Protein AF-A6UM38-F1 (afdb_monomer)

Structure (mmCIF, N/CA/C/O backbone):
data_AF-A6UM38-F1
#
_entry.id   AF-A6UM38-F1
#
loop_
_atom_site.group_PDB
_atom_site.id
_atom_site.type_symbol
_atom_site.label_atom_id
_atom_site.label_alt_id
_atom_site.label_comp_id
_atom_site.label_asym_id
_atom_site.label_entity_id
_atom_site.label_seq_id
_atom_site.pdbx_PDB_ins_code
_atom_site.Cartn_x
_atom_site.Cartn_y
_atom_site.Cartn_z
_atom_site.occupancy
_atom_site.B_iso_or_equiv
_atom_site.auth_seq_id
_atom_site.auth_comp_id
_atom_site.auth_asym_id
_atom_site.auth_atom_id
_atom_site.pdbx_PDB_model_num
ATOM 1 N N . MET A 1 1 ? 43.521 -1.211 -44.397 1.00 52.44 1 MET A N 1
ATOM 2 C CA . MET A 1 1 ? 43.013 -2.507 -44.897 1.00 52.44 1 MET A CA 1
ATOM 3 C C . MET A 1 1 ? 41.788 -2.923 -44.078 1.00 52.44 1 MET A C 1
ATOM 5 O O . MET A 1 1 ? 41.833 -3.910 -43.373 1.00 52.44 1 MET A O 1
ATOM 9 N N . PHE A 1 2 ? 40.710 -2.133 -44.107 1.00 54.41 2 PHE A N 1
ATOM 10 C CA . PHE A 1 2 ? 39.460 -2.421 -43.389 1.00 54.41 2 PHE A CA 1
ATOM 11 C C . PHE A 1 2 ? 38.347 -1.635 -44.079 1.00 54.41 2 PHE A C 1
ATOM 13 O O . PHE A 1 2 ? 38.172 -0.473 -43.749 1.00 54.41 2 PHE A O 1
ATOM 20 N N . CYS A 1 3 ? 37.690 -2.196 -45.096 1.00 56.88 3 CYS A N 1
ATOM 21 C CA . CYS A 1 3 ? 36.347 -1.786 -45.541 1.00 56.88 3 CYS A CA 1
ATOM 22 C C . CYS A 1 3 ? 35.969 -2.565 -46.801 1.00 56.88 3 CYS A C 1
ATOM 24 O O . CYS A 1 3 ? 35.999 -2.061 -47.920 1.00 56.88 3 CYS A O 1
ATOM 26 N N . THR A 1 4 ? 35.587 -3.823 -46.617 1.00 71.44 4 THR A N 1
ATOM 27 C CA . THR A 1 4 ? 34.695 -4.469 -47.577 1.00 71.44 4 THR A CA 1
ATOM 28 C C . THR A 1 4 ? 33.306 -3.871 -47.327 1.00 71.44 4 THR A C 1
ATOM 30 O O . THR A 1 4 ? 32.853 -3.923 -46.182 1.00 71.44 4 THR A O 1
ATOM 33 N N . PRO A 1 5 ? 32.594 -3.326 -48.331 1.00 74.81 5 PRO A N 1
ATOM 34 C CA . PRO A 1 5 ? 31.291 -2.665 -48.138 1.00 74.81 5 PRO A CA 1
ATOM 35 C C . PRO A 1 5 ? 30.263 -3.553 -47.417 1.00 74.81 5 PRO A C 1
ATOM 37 O O . PRO A 1 5 ? 29.397 -3.072 -46.695 1.00 74.81 5 PRO A O 1
ATOM 40 N N . ARG A 1 6 ? 30.427 -4.875 -47.527 1.00 76.44 6 ARG A N 1
ATOM 41 C CA . ARG A 1 6 ? 29.642 -5.894 -46.821 1.00 76.44 6 ARG A CA 1
ATOM 42 C C . ARG A 1 6 ? 29.744 -5.814 -45.291 1.00 76.44 6 ARG A C 1
ATOM 44 O O . ARG A 1 6 ? 28.744 -6.025 -44.616 1.00 76.44 6 ARG A O 1
ATOM 51 N N . LEU A 1 7 ? 30.917 -5.481 -44.747 1.00 80.88 7 LEU A N 1
ATOM 52 C CA . LEU A 1 7 ? 31.117 -5.352 -43.297 1.00 80.88 7 LEU A CA 1
ATOM 53 C C . LEU A 1 7 ? 30.440 -4.094 -42.743 1.00 80.88 7 LEU A C 1
ATOM 55 O O . LEU A 1 7 ? 29.887 -4.132 -41.649 1.00 80.88 7 LEU A O 1
ATOM 59 N N . ILE A 1 8 ? 30.427 -3.008 -43.522 1.00 82.19 8 ILE A N 1
ATOM 60 C CA . ILE A 1 8 ? 29.756 -1.757 -43.147 1.00 82.19 8 ILE A CA 1
ATOM 61 C C . ILE A 1 8 ? 28.242 -1.981 -43.064 1.00 82.19 8 ILE A C 1
ATOM 63 O O . ILE A 1 8 ? 27.619 -1.600 -42.077 1.00 82.19 8 ILE A O 1
ATOM 67 N N . VAL A 1 9 ? 27.657 -2.652 -44.062 1.00 84.62 9 VAL A N 1
ATOM 68 C CA . VAL A 1 9 ? 26.214 -2.949 -44.078 1.00 84.62 9 VAL A CA 1
ATOM 69 C C . VAL A 1 9 ? 25.827 -3.883 -42.929 1.00 84.62 9 VAL A C 1
ATOM 71 O O . VAL A 1 9 ? 24.819 -3.646 -42.269 1.00 84.62 9 VAL A O 1
ATOM 74 N N . ALA A 1 10 ? 26.636 -4.907 -42.641 1.00 87.69 10 ALA A N 1
ATOM 75 C CA . ALA A 1 10 ? 26.377 -5.819 -41.528 1.00 87.69 10 ALA A CA 1
ATOM 76 C C . ALA A 1 10 ? 26.423 -5.104 -40.165 1.00 87.69 10 ALA A C 1
ATOM 78 O O . ALA A 1 10 ? 25.532 -5.292 -39.338 1.00 87.69 10 ALA A O 1
ATOM 79 N N . ALA A 1 11 ? 27.423 -4.244 -39.949 1.00 90.62 11 ALA A N 1
ATOM 80 C CA . ALA A 1 11 ? 27.545 -3.462 -38.722 1.00 90.62 11 ALA A CA 1
ATOM 81 C C . ALA A 1 11 ? 26.395 -2.453 -38.565 1.00 90.62 11 ALA A C 1
ATOM 83 O O . ALA A 1 11 ? 25.820 -2.342 -37.483 1.00 90.62 11 ALA A O 1
ATOM 84 N N . ALA A 1 12 ? 26.014 -1.766 -39.646 1.00 92.44 12 ALA A N 1
ATOM 85 C CA . ALA A 1 12 ? 24.875 -0.853 -39.646 1.00 92.44 12 ALA A CA 1
ATOM 86 C C . ALA A 1 12 ? 23.558 -1.590 -39.351 1.00 92.44 12 ALA A C 1
ATOM 88 O O . ALA A 1 12 ? 22.764 -1.125 -38.537 1.00 92.44 12 ALA A O 1
ATOM 89 N N . GLY A 1 13 ? 23.352 -2.768 -39.947 1.00 94.31 13 GLY A N 1
ATOM 90 C CA . GLY A 1 13 ? 22.186 -3.609 -39.676 1.00 94.31 13 GLY A CA 1
ATOM 91 C C . GLY A 1 13 ? 22.099 -4.036 -38.210 1.00 94.31 13 GLY A C 1
ATOM 92 O O . GLY A 1 13 ? 21.054 -3.871 -37.585 1.00 94.31 13 GLY A O 1
ATOM 93 N N . LEU A 1 14 ? 23.206 -4.509 -37.629 1.00 94.56 14 LEU A N 1
ATOM 94 C CA . LEU A 1 14 ? 23.264 -4.872 -36.208 1.00 94.56 14 LEU A CA 1
ATOM 95 C C . LEU A 1 14 ? 23.015 -3.671 -35.290 1.00 94.56 14 LEU A C 1
ATOM 97 O O . LEU A 1 14 ? 22.303 -3.806 -34.297 1.00 94.56 14 LEU A O 1
ATOM 101 N N . ALA A 1 15 ? 23.546 -2.496 -35.634 1.00 95.06 15 ALA A N 1
ATOM 102 C CA . ALA A 1 15 ? 23.309 -1.275 -34.872 1.00 95.06 15 ALA A CA 1
ATOM 103 C C . ALA A 1 15 ? 21.826 -0.868 -34.888 1.00 95.06 15 ALA A C 1
ATOM 105 O O . ALA A 1 15 ? 21.280 -0.507 -33.846 1.00 95.06 15 ALA A O 1
ATOM 106 N N . ILE A 1 16 ? 21.155 -0.984 -36.039 1.00 95.38 16 IL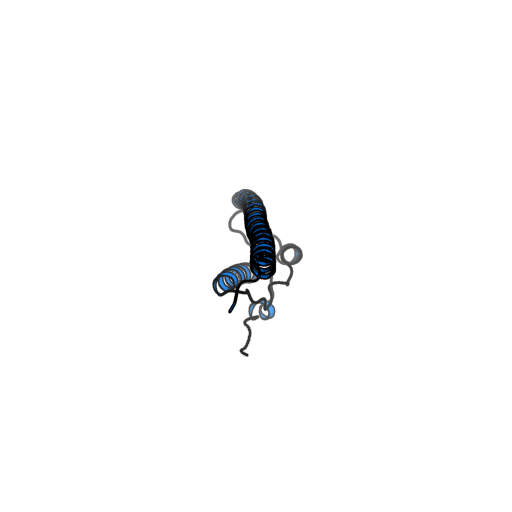E A N 1
ATOM 107 C CA . ILE A 1 16 ? 19.718 -0.703 -36.164 1.00 95.38 16 ILE A CA 1
ATOM 108 C C . ILE A 1 16 ? 18.904 -1.691 -35.324 1.00 95.38 16 ILE A C 1
ATOM 110 O O . ILE A 1 16 ? 18.042 -1.269 -34.555 1.00 95.38 16 ILE A O 1
ATOM 114 N N . VAL A 1 17 ? 19.198 -2.992 -35.412 1.00 95.38 17 VAL A N 1
ATOM 115 C CA . VAL A 1 17 ? 18.501 -4.020 -34.620 1.00 95.38 17 VAL A CA 1
ATOM 116 C C . VAL A 1 17 ? 18.688 -3.772 -33.123 1.00 95.38 17 VAL A C 1
ATOM 118 O O . VAL A 1 17 ? 17.709 -3.767 -32.377 1.00 95.38 17 VAL A O 1
ATOM 121 N N . ALA A 1 18 ? 19.916 -3.495 -32.680 1.00 95.38 18 ALA A N 1
ATOM 122 C CA . ALA A 1 18 ? 20.201 -3.179 -31.283 1.00 95.38 18 ALA A CA 1
ATOM 123 C C . ALA A 1 18 ? 19.456 -1.918 -30.812 1.00 95.38 18 ALA A C 1
ATOM 125 O O . ALA A 1 18 ? 18.900 -1.906 -29.713 1.00 95.38 18 ALA A O 1
ATOM 126 N N . ALA A 1 19 ? 19.387 -0.878 -31.650 1.00 94.19 19 ALA A N 1
ATOM 127 C CA . ALA A 1 19 ? 18.656 0.347 -31.342 1.00 94.19 19 ALA A CA 1
ATOM 128 C C . ALA A 1 19 ? 17.143 0.104 -31.204 1.00 94.19 19 ALA A C 1
ATOM 130 O O . ALA A 1 19 ? 16.530 0.613 -30.264 1.00 94.19 19 ALA A O 1
ATOM 131 N N . VAL A 1 20 ? 16.552 -0.704 -32.091 1.00 94.56 20 VAL A N 1
ATOM 132 C CA . VAL A 1 20 ? 15.126 -1.070 -32.038 1.00 94.56 20 VAL A CA 1
ATOM 133 C C . VAL A 1 20 ? 14.820 -1.889 -30.783 1.00 94.56 20 VAL A C 1
ATOM 135 O O . VAL A 1 20 ? 13.884 -1.560 -30.058 1.00 94.56 20 VAL A O 1
ATOM 138 N N . VAL A 1 21 ? 15.636 -2.898 -30.463 1.00 92.50 21 VAL A N 1
ATOM 139 C CA . VAL A 1 21 ? 15.464 -3.712 -29.245 1.00 92.50 21 VAL A CA 1
ATOM 140 C C . VAL A 1 21 ? 15.565 -2.846 -27.986 1.00 92.50 21 VAL A C 1
ATOM 142 O O . VAL A 1 21 ? 14.715 -2.936 -27.100 1.00 92.50 21 VAL A O 1
ATOM 145 N N . ALA A 1 22 ? 16.553 -1.950 -27.922 1.00 90.31 22 ALA A N 1
ATOM 146 C CA . ALA A 1 22 ? 16.709 -1.025 -26.803 1.00 90.31 22 ALA A CA 1
ATOM 147 C C . ALA A 1 22 ? 15.560 -0.005 -26.698 1.00 90.31 22 ALA A C 1
ATOM 149 O O . ALA A 1 22 ? 15.268 0.483 -25.606 1.00 90.31 22 ALA A O 1
ATOM 150 N N . TRP A 1 23 ? 14.921 0.363 -27.810 1.00 89.75 23 TRP A N 1
ATOM 151 C CA . TRP A 1 23 ? 13.741 1.230 -27.809 1.00 89.75 23 TRP A CA 1
ATOM 152 C C . TRP A 1 23 ? 12.504 0.498 -27.277 1.00 89.75 23 TRP A C 1
ATOM 154 O O . TRP A 1 23 ? 11.841 1.025 -26.387 1.00 89.75 23 TRP A O 1
ATOM 164 N N . ILE A 1 24 ? 12.253 -0.736 -27.731 1.00 86.69 24 ILE A N 1
ATOM 165 C CA . ILE A 1 24 ? 11.137 -1.574 -27.255 1.00 86.69 24 ILE A CA 1
ATOM 166 C C . ILE A 1 24 ? 11.263 -1.838 -25.750 1.00 86.69 24 ILE A C 1
ATOM 168 O O . ILE A 1 24 ? 10.292 -1.685 -25.013 1.00 86.69 24 ILE A O 1
ATOM 172 N N . TYR A 1 25 ? 12.464 -2.186 -25.276 1.00 81.56 25 TYR A N 1
ATOM 173 C CA . TYR A 1 25 ? 12.696 -2.464 -23.856 1.00 81.56 25 TYR A CA 1
ATOM 174 C C . TYR A 1 25 ? 12.442 -1.235 -22.970 1.00 81.56 25 TYR A C 1
ATOM 176 O O . TYR A 1 25 ? 11.870 -1.353 -21.889 1.00 81.56 25 TYR A O 1
ATOM 184 N N . ARG A 1 26 ? 12.824 -0.041 -23.445 1.00 78.50 26 ARG A N 1
ATOM 185 C CA . ARG A 1 26 ? 12.560 1.220 -22.738 1.00 78.50 26 ARG A CA 1
ATOM 186 C C . ARG A 1 26 ? 11.077 1.590 -22.752 1.00 78.50 26 ARG A C 1
ATOM 188 O O . ARG A 1 26 ? 10.535 1.895 -21.699 1.00 78.50 26 ARG A O 1
ATOM 195 N N . GLN A 1 27 ? 10.408 1.470 -23.900 1.00 75.69 27 GLN A N 1
ATOM 196 C CA . GLN A 1 27 ? 8.965 1.712 -24.003 1.00 75.69 27 GLN A CA 1
ATOM 197 C C . GLN A 1 27 ? 8.148 0.802 -23.075 1.00 75.69 27 GLN A C 1
ATOM 199 O O . GLN A 1 27 ? 7.255 1.281 -22.383 1.00 75.69 27 GLN A O 1
ATOM 204 N N . GLY A 1 28 ? 8.475 -0.493 -23.018 1.00 72.62 28 GLY A N 1
ATOM 205 C CA . GLY A 1 28 ? 7.768 -1.438 -22.152 1.00 72.62 28 GLY A CA 1
ATOM 206 C C . GLY A 1 28 ? 7.990 -1.186 -20.657 1.00 72.62 28 GLY A C 1
ATOM 207 O O . GLY A 1 28 ? 7.077 -1.391 -19.862 1.00 72.62 28 GLY A O 1
ATOM 208 N N . GLY A 1 29 ? 9.179 -0.722 -20.259 1.00 68.88 29 GLY A N 1
ATOM 209 C CA . GLY A 1 29 ? 9.489 -0.432 -18.855 1.00 68.88 29 GLY A CA 1
ATOM 210 C C . GLY A 1 29 ? 8.749 0.791 -18.306 1.00 68.88 29 GLY A C 1
ATOM 211 O O . GLY A 1 29 ? 8.223 0.744 -17.191 1.00 68.88 29 GLY A O 1
ATOM 212 N N . ASP A 1 30 ? 8.672 1.862 -19.096 1.00 65.94 30 ASP A N 1
ATOM 213 C CA . ASP A 1 30 ? 8.076 3.132 -18.672 1.00 65.94 30 ASP A CA 1
ATOM 214 C C . ASP A 1 30 ? 6.535 3.062 -18.615 1.00 65.94 30 ASP A C 1
ATOM 216 O O . ASP A 1 30 ? 5.918 3.592 -17.685 1.00 65.94 30 ASP A O 1
ATOM 220 N N . ASP A 1 31 ? 5.895 2.340 -19.541 1.00 68.50 31 ASP A N 1
ATOM 221 C CA . ASP A 1 31 ? 4.435 2.138 -19.551 1.00 68.50 31 ASP A CA 1
ATOM 222 C C . ASP A 1 31 ? 3.971 1.249 -18.378 1.00 68.50 31 ASP A C 1
ATOM 224 O O . ASP A 1 31 ? 3.035 1.580 -17.644 1.00 68.50 31 ASP A O 1
ATOM 228 N N . VAL A 1 32 ? 4.713 0.171 -18.089 1.00 64.94 32 VAL A N 1
ATOM 229 C CA . VAL A 1 32 ? 4.426 -0.702 -16.938 1.00 64.94 32 VAL A CA 1
ATOM 230 C C . VAL A 1 32 ? 4.596 0.058 -15.624 1.00 64.94 32 VAL A C 1
ATOM 232 O O . VAL A 1 32 ? 3.712 -0.003 -14.769 1.00 64.94 32 VAL A O 1
ATOM 235 N N . ARG A 1 33 ? 5.683 0.823 -15.457 1.00 66.00 33 ARG A N 1
ATOM 236 C CA . ARG A 1 33 ? 5.915 1.609 -14.236 1.00 66.00 33 ARG A CA 1
ATOM 237 C C . ARG A 1 33 ? 4.811 2.643 -14.000 1.00 66.00 33 ARG A C 1
ATOM 239 O O . ARG A 1 33 ? 4.288 2.730 -12.889 1.00 66.00 33 ARG A O 1
ATOM 246 N N . THR A 1 34 ? 4.423 3.379 -15.038 1.00 65.38 34 THR A N 1
ATOM 247 C CA . THR A 1 34 ? 3.384 4.415 -14.936 1.00 65.38 34 THR A CA 1
ATOM 248 C C . THR A 1 34 ? 1.987 3.827 -14.718 1.00 65.38 34 THR A C 1
ATOM 250 O O . THR A 1 34 ? 1.199 4.401 -13.963 1.00 65.38 34 THR A O 1
ATOM 253 N N . SER A 1 35 ? 1.679 2.654 -15.288 1.00 70.12 35 SER A N 1
ATOM 254 C CA . SER A 1 35 ? 0.415 1.950 -15.026 1.00 70.12 35 SER A CA 1
ATOM 255 C C . SER A 1 35 ? 0.315 1.443 -13.582 1.00 70.12 35 SER A C 1
ATOM 257 O O . SER A 1 35 ? -0.736 1.597 -12.958 1.00 70.12 35 SER A O 1
ATOM 259 N N . ILE A 1 36 ? 1.410 0.922 -13.013 1.00 59.19 36 ILE A N 1
ATOM 260 C CA . ILE A 1 36 ? 1.461 0.458 -11.621 1.00 59.19 36 ILE A CA 1
ATOM 261 C C . ILE A 1 36 ? 1.281 1.635 -10.669 1.00 59.19 36 ILE A C 1
ATOM 263 O O . ILE A 1 36 ? 0.476 1.547 -9.746 1.00 59.19 36 ILE A O 1
ATOM 267 N N . GLU A 1 37 ? 1.983 2.748 -10.896 1.00 68.25 37 GLU A N 1
ATOM 268 C CA . GLU A 1 37 ? 1.823 3.96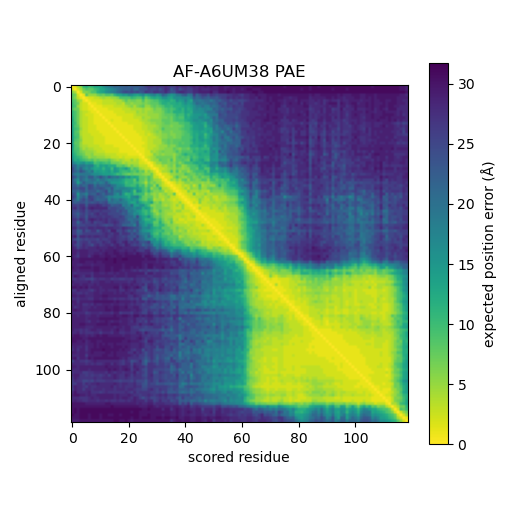0 -10.087 1.00 68.25 37 GLU A CA 1
ATOM 269 C C . GLU A 1 37 ? 0.390 4.492 -10.173 1.00 68.25 37 GLU A C 1
ATOM 271 O O . GLU A 1 37 ? -0.210 4.818 -9.149 1.00 68.25 37 GLU A O 1
ATOM 276 N N . ARG A 1 38 ? -0.212 4.500 -11.369 1.00 76.06 38 ARG A N 1
ATOM 277 C CA . ARG A 1 38 ? -1.608 4.912 -11.550 1.00 76.06 38 ARG A CA 1
ATOM 278 C C . ARG A 1 38 ? -2.575 4.006 -10.797 1.00 76.06 38 ARG A C 1
ATOM 280 O O . ARG A 1 38 ? -3.422 4.520 -10.071 1.00 76.06 38 ARG A O 1
ATOM 287 N N . GLN A 1 39 ? -2.438 2.689 -10.928 1.00 69.06 39 GLN A N 1
ATOM 288 C CA . GLN A 1 39 ? -3.296 1.745 -10.215 1.00 69.06 39 GLN A CA 1
ATOM 289 C C . GLN A 1 39 ? -3.119 1.834 -8.697 1.00 69.06 39 GLN A C 1
ATOM 291 O O . GLN A 1 39 ? -4.112 1.811 -7.975 1.00 69.06 39 GLN A O 1
ATOM 296 N N . ASN A 1 40 ? -1.891 2.010 -8.199 1.00 73.94 40 ASN A N 1
ATOM 297 C CA . ASN A 1 40 ? -1.642 2.203 -6.768 1.00 73.94 40 ASN A CA 1
ATOM 298 C C . ASN A 1 40 ? -2.279 3.504 -6.254 1.00 73.94 40 ASN A C 1
ATOM 300 O O . ASN A 1 40 ? -2.880 3.524 -5.184 1.00 73.94 40 ASN A O 1
ATOM 304 N N . ASN A 1 41 ? -2.209 4.578 -7.043 1.00 79.69 41 ASN A N 1
ATOM 305 C CA . ASN A 1 41 ? -2.826 5.862 -6.711 1.00 79.69 41 ASN A CA 1
ATOM 306 C C . ASN A 1 41 ? -4.365 5.810 -6.762 1.00 79.69 41 ASN A C 1
ATOM 308 O O . ASN A 1 41 ? -5.034 6.507 -6.000 1.00 79.69 41 ASN A O 1
ATOM 312 N N . GLU A 1 42 ? -4.948 5.000 -7.648 1.00 82.25 42 GLU A N 1
ATOM 313 C CA . GLU A 1 42 ? -6.392 4.733 -7.693 1.00 82.25 42 GLU A CA 1
ATOM 314 C C . GLU A 1 42 ? -6.835 3.928 -6.461 1.00 82.25 42 GLU A C 1
ATOM 316 O O . GLU A 1 42 ? -7.739 4.354 -5.744 1.00 82.25 42 GLU A O 1
ATOM 321 N N . ALA A 1 43 ? -6.130 2.832 -6.153 1.00 71.31 43 ALA A N 1
ATOM 322 C CA . ALA A 1 43 ? -6.387 1.999 -4.979 1.00 71.31 43 ALA A CA 1
ATOM 323 C C . ALA A 1 43 ? -6.232 2.785 -3.665 1.00 71.31 43 ALA A C 1
ATOM 325 O O . ALA A 1 43 ? -7.060 2.654 -2.763 1.00 71.31 43 ALA A O 1
ATOM 326 N N . GLY A 1 44 ? -5.217 3.650 -3.579 1.00 74.81 44 GLY A N 1
ATOM 327 C CA . GLY A 1 44 ? -5.010 4.556 -2.450 1.00 74.81 44 GLY A CA 1
ATOM 328 C C . GLY A 1 44 ? -6.174 5.528 -2.260 1.00 74.81 44 GLY A C 1
ATOM 329 O O . GLY A 1 44 ? -6.711 5.629 -1.160 1.00 74.81 44 GLY A O 1
ATOM 330 N N . ARG A 1 45 ? -6.646 6.171 -3.338 1.00 75.38 45 ARG A N 1
ATOM 331 C CA . ARG A 1 45 ? -7.808 7.075 -3.273 1.00 75.38 45 ARG A CA 1
ATOM 332 C C . ARG A 1 45 ? -9.094 6.356 -2.860 1.00 75.38 45 ARG A C 1
ATOM 334 O O . ARG A 1 45 ? -9.883 6.921 -2.108 1.00 75.38 45 ARG A O 1
ATOM 341 N N . THR A 1 46 ? -9.312 5.119 -3.311 1.00 81.06 46 THR A N 1
ATOM 342 C CA . THR A 1 46 ? -10.466 4.314 -2.875 1.00 81.06 46 THR A CA 1
ATOM 343 C C . THR A 1 46 ? -10.380 3.958 -1.389 1.00 81.06 46 THR A C 1
ATOM 345 O O . THR A 1 46 ? -11.387 4.027 -0.685 1.00 81.06 46 THR A O 1
ATOM 348 N N . ALA A 1 47 ? -9.187 3.629 -0.887 1.00 71.81 47 ALA A N 1
ATOM 349 C CA . ALA A 1 47 ? -8.977 3.388 0.537 1.00 71.81 47 ALA A CA 1
ATOM 350 C C . ALA A 1 47 ? -9.240 4.651 1.380 1.00 71.81 47 ALA A C 1
ATOM 352 O O . ALA A 1 47 ? -9.891 4.556 2.422 1.00 71.81 47 ALA A O 1
ATOM 353 N N . ASP A 1 48 ? -8.804 5.826 0.915 1.00 78.69 48 ASP A N 1
ATOM 354 C CA . ASP A 1 48 ? -9.052 7.111 1.581 1.00 78.69 48 ASP A CA 1
ATOM 355 C C . ASP A 1 48 ? -10.541 7.504 1.579 1.00 78.69 48 ASP A C 1
ATOM 357 O O . ASP A 1 48 ? -11.033 8.015 2.586 1.00 78.69 48 ASP A O 1
ATOM 361 N N . ASP A 1 49 ? -11.292 7.225 0.507 1.00 79.75 49 ASP A N 1
ATOM 362 C CA . ASP A 1 49 ? -12.751 7.432 0.458 1.00 79.75 49 ASP A CA 1
ATOM 363 C C . ASP A 1 49 ? -13.487 6.520 1.454 1.00 79.75 49 ASP A C 1
ATOM 365 O O . ASP A 1 49 ? -14.307 7.003 2.236 1.00 79.75 49 ASP A O 1
ATOM 369 N N . VAL A 1 50 ? -13.150 5.225 1.513 1.00 74.94 50 VAL A N 1
ATOM 370 C CA . VAL A 1 50 ? -13.745 4.296 2.494 1.00 74.94 50 VAL A CA 1
ATOM 371 C C . VAL A 1 50 ? -13.418 4.739 3.917 1.00 74.94 50 VAL A C 1
ATOM 373 O O . VAL A 1 50 ? -14.303 4.752 4.772 1.00 74.94 50 VAL A O 1
ATOM 376 N N . ARG A 1 51 ? -12.172 5.154 4.172 1.00 78.38 51 ARG A N 1
ATOM 377 C CA . ARG A 1 51 ? -11.743 5.660 5.479 1.00 78.38 51 ARG A CA 1
ATOM 378 C C . ARG A 1 51 ? -12.469 6.949 5.844 1.00 78.38 51 ARG A C 1
ATOM 380 O O . ARG A 1 51 ? -12.945 7.059 6.962 1.00 78.38 51 ARG A O 1
ATOM 387 N N . THR A 1 52 ? -12.645 7.866 4.893 1.00 72.69 52 THR A N 1
ATOM 388 C CA . THR A 1 52 ? -13.398 9.113 5.088 1.00 72.69 52 THR A CA 1
ATOM 389 C C . THR A 1 52 ? -14.868 8.833 5.383 1.00 72.69 52 THR A C 1
ATOM 391 O O . THR A 1 52 ? -15.432 9.450 6.280 1.00 72.69 52 THR A O 1
ATOM 394 N N . ARG A 1 53 ? -15.503 7.884 4.685 1.00 74.56 53 ARG A N 1
ATOM 395 C CA . ARG A 1 53 ? -16.892 7.475 4.963 1.00 74.56 53 ARG A CA 1
ATOM 396 C C . ARG A 1 53 ? -17.026 6.797 6.319 1.00 74.56 53 ARG A C 1
ATOM 398 O O . ARG A 1 53 ? -17.985 7.065 7.037 1.00 74.56 53 ARG A O 1
ATOM 405 N N . PHE A 1 54 ? -16.068 5.948 6.674 1.00 72.31 54 PHE A N 1
ATOM 406 C CA . PHE A 1 54 ? -16.027 5.292 7.974 1.00 72.31 54 PHE A CA 1
ATOM 407 C C . PHE A 1 54 ? -15.791 6.307 9.098 1.00 72.31 54 PHE A C 1
ATOM 409 O O . PHE A 1 54 ? -16.504 6.274 10.092 1.00 72.31 54 PHE A O 1
ATOM 416 N N . ASP A 1 55 ? -14.889 7.272 8.906 1.00 67.12 55 ASP A N 1
ATOM 417 C CA . ASP A 1 55 ? -14.656 8.398 9.816 1.00 67.12 55 ASP A CA 1
ATOM 418 C C . ASP A 1 55 ? -15.869 9.326 9.902 1.00 67.12 55 ASP A C 1
ATOM 420 O O . ASP A 1 55 ? -16.151 9.848 10.972 1.00 67.12 55 ASP A O 1
ATOM 424 N N . LEU A 1 56 ? -16.615 9.545 8.814 1.00 67.25 56 LEU A N 1
ATOM 425 C CA . LEU A 1 56 ? -17.856 10.323 8.836 1.00 67.25 56 LEU A CA 1
ATOM 426 C C . LEU A 1 56 ? -18.944 9.589 9.637 1.00 67.25 56 LEU A C 1
ATOM 428 O O . LEU A 1 56 ? -19.620 10.200 10.463 1.00 67.25 56 LEU A O 1
ATOM 432 N N . ALA A 1 57 ? -19.068 8.273 9.442 1.00 66.44 57 ALA A N 1
ATOM 433 C CA . ALA A 1 57 ? -19.970 7.421 10.212 1.00 66.44 57 ALA A CA 1
ATOM 434 C C . ALA A 1 57 ? -1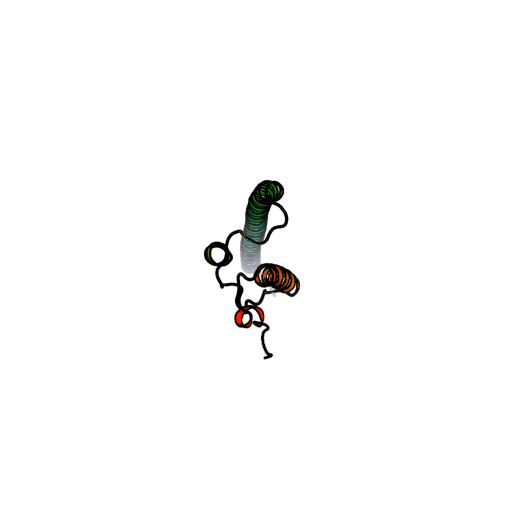9.568 7.357 11.699 1.00 66.44 57 ALA A C 1
ATOM 436 O O . ALA A 1 57 ? -20.422 7.465 12.578 1.00 66.44 57 ALA A O 1
ATOM 437 N N . LEU A 1 58 ? -18.266 7.272 11.989 1.00 57.97 58 LEU A N 1
ATOM 438 C CA . LEU A 1 58 ? -17.697 7.314 13.339 1.00 57.97 58 LEU A CA 1
ATOM 439 C C . LEU A 1 58 ? -17.741 8.704 13.967 1.00 57.97 58 LEU A C 1
ATOM 441 O O . LEU A 1 58 ? -17.885 8.802 15.174 1.00 57.97 58 LEU A O 1
ATOM 445 N N . ARG A 1 59 ? -17.682 9.800 13.207 1.00 52.19 59 ARG A N 1
ATOM 446 C CA . ARG A 1 59 ? -17.916 11.154 13.741 1.00 52.19 59 ARG A CA 1
ATOM 447 C C . ARG A 1 59 ? -19.362 11.327 14.205 1.00 52.19 59 ARG A C 1
ATOM 449 O O . ARG A 1 59 ? -19.599 12.114 15.116 1.00 52.19 59 ARG A O 1
ATOM 456 N N . GLY A 1 60 ? -20.297 10.541 13.663 1.00 54.38 60 GLY A N 1
ATOM 457 C CA . GLY A 1 60 ? -21.632 10.342 14.240 1.00 54.38 60 GLY A CA 1
ATOM 458 C C . GLY A 1 60 ? -21.652 9.463 15.505 1.00 54.38 60 GLY A C 1
ATOM 459 O O . GLY A 1 60 ? -22.639 9.469 16.232 1.00 54.38 60 GLY A O 1
ATOM 460 N N . CYS A 1 61 ? -20.565 8.743 15.799 1.00 56.03 61 CYS A N 1
ATOM 461 C CA . CYS A 1 61 ? -20.398 7.788 16.900 1.00 56.03 61 CYS A 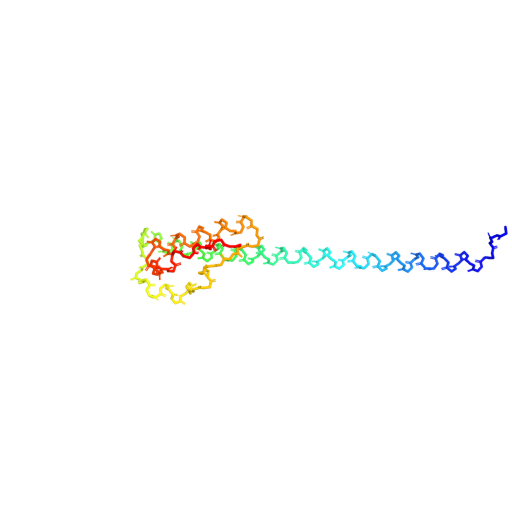CA 1
ATOM 462 C C . CYS A 1 61 ? -19.091 8.017 17.708 1.00 56.03 61 CYS A C 1
ATOM 464 O O . CYS A 1 61 ? -18.468 7.070 18.172 1.00 56.03 61 CYS A O 1
ATOM 466 N N . GLY A 1 62 ? -18.657 9.270 17.898 1.00 46.09 62 GLY A N 1
ATOM 467 C CA . GLY A 1 62 ? -17.554 9.645 18.799 1.00 46.09 62 GLY A CA 1
ATOM 468 C C . GLY A 1 62 ? -16.160 9.055 18.499 1.00 46.09 62 GLY A C 1
ATOM 469 O O . GLY A 1 62 ? -15.971 8.089 17.771 1.00 46.09 62 GLY A O 1
ATOM 470 N N . THR A 1 63 ? -15.131 9.623 19.126 1.00 54.25 63 THR A N 1
ATOM 471 C CA . THR A 1 63 ? -13.739 9.122 19.155 1.00 54.25 63 THR A CA 1
ATOM 472 C C . THR A 1 63 ? -13.592 7.853 20.011 1.00 54.25 63 THR A C 1
ATOM 474 O O . THR A 1 63 ? -12.647 7.708 20.788 1.00 54.25 63 THR A O 1
ATOM 477 N N . SER A 1 64 ? -14.588 6.979 19.952 1.00 55.59 64 SER A N 1
ATOM 478 C CA . SER A 1 64 ? -14.777 5.842 20.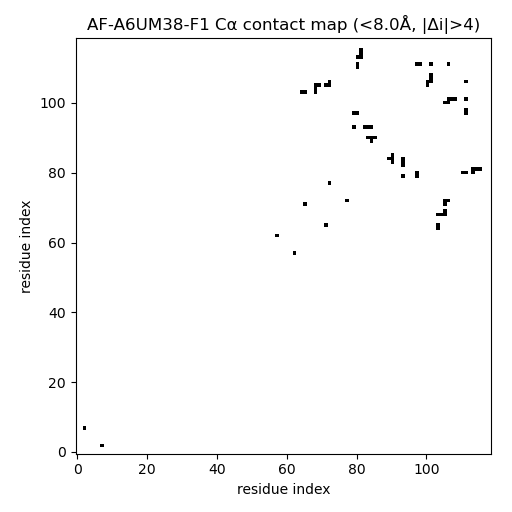840 1.00 55.59 64 SER A CA 1
ATOM 479 C C . SER A 1 64 ? -13.947 4.659 20.359 1.00 55.59 64 SER A C 1
ATOM 481 O O . SER A 1 64 ? -13.795 4.442 19.156 1.00 55.59 64 SER A O 1
ATOM 483 N N . ALA A 1 65 ? -13.448 3.857 21.300 1.00 58.03 65 ALA A N 1
ATOM 484 C CA . ALA A 1 65 ? -12.926 2.533 20.987 1.00 58.03 65 ALA A CA 1
ATOM 485 C C . ALA A 1 65 ? -13.948 1.735 20.146 1.00 58.03 65 ALA A C 1
ATOM 487 O O . ALA A 1 65 ? -15.157 1.968 20.272 1.00 58.03 65 ALA A O 1
ATOM 488 N N . PRO A 1 66 ? -13.493 0.797 19.292 1.00 61.78 66 PRO A N 1
ATOM 489 C CA . PRO A 1 66 ? -14.405 -0.048 18.535 1.00 61.78 66 PRO A CA 1
ATOM 490 C C . PRO A 1 66 ? -15.405 -0.729 19.475 1.00 61.78 66 PRO A C 1
ATOM 492 O O . PRO A 1 66 ? -15.034 -1.202 20.548 1.00 61.78 66 PRO A O 1
ATOM 495 N N . ALA A 1 67 ? -16.667 -0.821 19.046 1.00 71.56 67 ALA A N 1
ATOM 496 C CA . ALA A 1 67 ? -17.744 -1.423 19.839 1.00 71.56 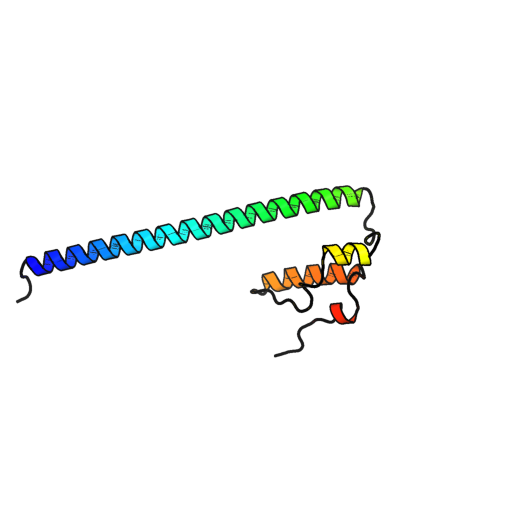67 ALA A CA 1
ATOM 497 C C . ALA A 1 67 ? -17.446 -2.876 20.268 1.00 71.56 67 ALA A C 1
ATOM 499 O O . ALA A 1 67 ? -17.992 -3.353 21.258 1.00 71.56 67 ALA A O 1
ATOM 500 N N . SER A 1 68 ? -16.566 -3.578 19.541 1.00 80.06 68 SER A N 1
ATOM 501 C CA . SER A 1 68 ? -15.955 -4.829 19.996 1.00 80.06 68 SER A CA 1
ATOM 502 C C . SER A 1 68 ? -14.527 -4.975 19.461 1.00 80.06 68 SER A C 1
ATOM 504 O O . SER A 1 68 ? -14.289 -4.867 18.255 1.00 80.06 68 SER A O 1
ATOM 506 N N . ALA A 1 69 ? -13.581 -5.268 20.355 1.00 82.50 69 ALA A N 1
ATOM 507 C CA . ALA A 1 69 ? -12.202 -5.576 19.983 1.00 82.50 69 ALA A CA 1
ATOM 508 C C . ALA A 1 69 ? -12.124 -6.874 19.158 1.00 82.50 69 ALA A C 1
ATOM 510 O O . ALA A 1 69 ? -11.477 -6.896 18.115 1.00 82.50 69 A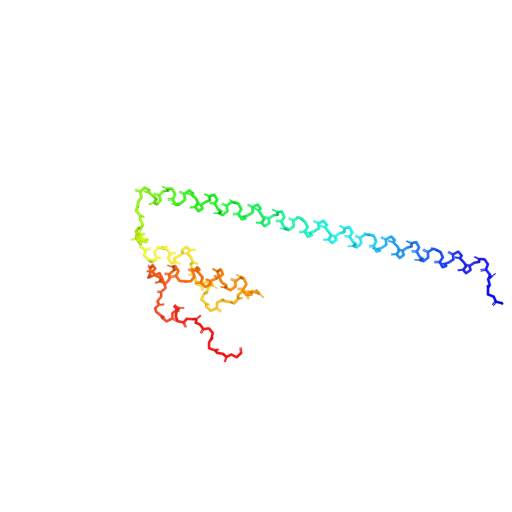LA A O 1
ATOM 511 N N . ASP A 1 70 ? -12.863 -7.916 19.553 1.00 83.56 70 ASP A N 1
ATOM 512 C CA . ASP A 1 70 ? -12.889 -9.207 18.849 1.00 83.56 70 ASP A CA 1
ATOM 513 C C . ASP A 1 70 ? -13.491 -9.110 17.443 1.00 83.56 70 ASP A C 1
ATOM 515 O O . ASP A 1 70 ? -12.992 -9.716 16.490 1.00 83.56 70 ASP A O 1
ATOM 519 N N . GLY A 1 71 ? -14.559 -8.321 17.283 1.00 84.00 71 GLY A N 1
ATOM 520 C CA . GLY A 1 71 ? -15.164 -8.076 15.977 1.00 84.00 71 GLY A CA 1
ATOM 521 C C . GLY A 1 71 ? -14.202 -7.348 15.045 1.00 84.00 71 GLY A C 1
ATOM 522 O O . GLY A 1 71 ? -14.039 -7.750 13.894 1.00 84.00 71 GLY A O 1
ATOM 523 N N . PHE A 1 72 ? -13.510 -6.330 15.559 1.00 83.75 72 PHE A N 1
ATOM 524 C CA . PHE A 1 72 ? -12.523 -5.579 14.790 1.00 83.75 72 PHE A CA 1
ATOM 525 C C . PHE A 1 72 ? -11.265 -6.404 14.477 1.00 83.75 72 PHE A C 1
ATOM 527 O O . PHE A 1 72 ? -10.734 -6.321 13.369 1.00 83.75 72 PHE A O 1
ATOM 534 N N . ARG A 1 73 ? -10.841 -7.284 15.392 1.00 87.44 73 ARG A N 1
ATOM 535 C CA . ARG A 1 73 ? -9.718 -8.208 15.187 1.00 87.44 73 ARG A CA 1
ATOM 536 C C . ARG A 1 73 ? -9.944 -9.148 14.002 1.00 87.44 73 ARG A C 1
ATOM 538 O O . ARG A 1 73 ? -8.994 -9.437 13.285 1.00 87.44 73 ARG A O 1
ATOM 545 N N . ARG A 1 74 ? -11.185 -9.581 13.740 1.00 86.00 74 ARG A N 1
ATOM 546 C CA . ARG A 1 74 ? -11.511 -10.385 12.543 1.00 86.00 74 ARG A CA 1
ATOM 547 C C . ARG A 1 74 ? -11.332 -9.629 11.226 1.00 86.00 74 ARG A C 1
ATOM 549 O O . ARG A 1 74 ? -11.074 -10.267 10.215 1.00 86.00 74 ARG A O 1
ATOM 556 N N . VAL A 1 75 ? -11.485 -8.304 11.232 1.00 86.88 75 VAL A N 1
ATOM 557 C CA . VAL A 1 75 ? -11.351 -7.463 10.030 1.00 86.88 75 VAL A CA 1
ATOM 558 C C . VAL A 1 75 ? -9.892 -7.091 9.784 1.00 86.88 75 VAL A C 1
ATOM 560 O O . VAL A 1 75 ? -9.421 -7.167 8.656 1.00 86.88 75 VAL A O 1
ATOM 563 N N . VAL A 1 76 ? -9.183 -6.682 10.838 1.00 86.50 76 VAL A N 1
ATOM 564 C CA . VAL A 1 76 ? -7.783 -6.239 10.741 1.00 86.50 76 VAL A CA 1
ATOM 565 C C . VAL A 1 76 ? -6.803 -7.411 10.684 1.00 86.50 76 VAL A C 1
ATOM 567 O O . VAL A 1 76 ? -5.739 -7.286 10.085 1.00 86.50 76 VAL A O 1
ATOM 570 N N . GLY A 1 77 ? -7.148 -8.544 11.293 1.00 87.69 77 GLY A N 1
ATOM 571 C CA . GLY A 1 77 ? -6.299 -9.728 11.316 1.00 87.69 77 GLY A CA 1
ATOM 572 C C . GLY A 1 77 ? -5.012 -9.539 12.123 1.00 87.69 77 GLY A C 1
ATOM 573 O O . GLY A 1 77 ? -4.932 -8.727 13.052 1.00 87.69 77 GLY A O 1
ATOM 574 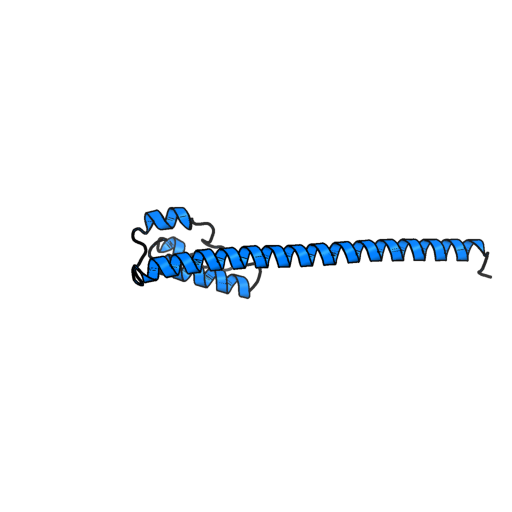N N . THR A 1 78 ? -4.008 -10.345 11.780 1.00 88.00 78 THR A N 1
ATOM 575 C CA . THR A 1 78 ? -2.718 -10.451 12.485 1.00 88.00 78 THR A CA 1
ATOM 576 C C . THR A 1 78 ? -1.510 -10.342 11.551 1.00 88.00 78 THR A C 1
ATOM 578 O O . THR A 1 78 ? -0.382 -10.527 11.994 1.00 88.00 78 THR A O 1
ATOM 581 N N . ASP A 1 79 ? -1.713 -10.019 10.272 1.00 86.38 79 ASP A N 1
ATOM 582 C CA . ASP A 1 79 ? -0.657 -10.039 9.244 1.00 86.38 79 ASP A CA 1
ATOM 583 C C . ASP A 1 79 ? 0.457 -9.012 9.482 1.00 86.38 79 ASP A C 1
ATOM 585 O O . ASP A 1 79 ? 1.579 -9.159 9.001 1.00 86.38 79 ASP A O 1
ATOM 589 N N . LEU A 1 80 ? 0.151 -7.958 10.239 1.00 86.19 80 LEU A N 1
ATOM 590 C CA . LEU A 1 80 ? 1.104 -6.908 10.587 1.00 86.19 80 LEU A CA 1
ATOM 591 C C . LEU A 1 80 ? 1.928 -7.232 11.848 1.00 86.19 80 LEU A C 1
ATOM 593 O O . LEU A 1 80 ? 2.843 -6.476 12.175 1.00 86.19 80 LEU A O 1
ATOM 597 N N . ILE A 1 81 ? 1.644 -8.332 12.559 1.00 86.31 81 ILE A N 1
ATOM 598 C CA . ILE A 1 81 ? 2.421 -8.736 13.740 1.00 86.31 81 ILE A CA 1
ATOM 599 C C . ILE A 1 81 ? 3.830 -9.137 13.289 1.00 86.31 81 ILE A C 1
ATOM 601 O O . ILE A 1 81 ? 4.008 -10.095 12.542 1.00 86.31 81 ILE A O 1
ATOM 605 N N . GLY A 1 82 ? 4.844 -8.391 13.738 1.00 83.25 82 GLY A N 1
ATOM 606 C CA . GLY A 1 82 ? 6.240 -8.615 13.341 1.00 83.25 82 GLY A CA 1
ATOM 607 C C . GLY A 1 82 ? 6.552 -8.255 11.881 1.00 83.25 82 GLY A C 1
ATOM 608 O O . GLY A 1 82 ? 7.640 -8.567 11.394 1.00 83.25 82 GLY A O 1
ATOM 609 N N . GLY A 1 83 ? 5.621 -7.599 11.180 1.00 83.88 83 GLY A N 1
ATOM 610 C CA . GLY A 1 83 ? 5.797 -7.181 9.794 1.00 83.88 83 GLY A CA 1
ATOM 611 C C . GLY A 1 83 ? 6.913 -6.147 9.644 1.00 83.88 83 GLY A C 1
ATOM 612 O O . GLY A 1 83 ? 7.038 -5.222 10.444 1.00 83.88 83 GLY A O 1
ATOM 613 N N . ARG A 1 84 ? 7.724 -6.287 8.589 1.00 85.94 84 ARG A N 1
ATOM 614 C CA . ARG A 1 84 ? 8.840 -5.386 8.283 1.00 85.94 84 ARG A CA 1
ATOM 615 C C . ARG A 1 84 ? 8.605 -4.768 6.897 1.00 85.94 84 ARG A C 1
ATOM 617 O O . ARG A 1 84 ? 8.667 -5.458 5.888 1.00 85.94 84 ARG A O 1
ATOM 624 N N . GLY A 1 85 ? 8.338 -3.465 6.850 1.00 85.50 85 GLY A N 1
ATOM 625 C CA . GLY A 1 85 ? 8.298 -2.681 5.612 1.00 85.50 85 GLY A CA 1
ATOM 626 C C . GLY A 1 85 ? 9.628 -2.673 4.846 1.00 85.50 85 GLY A C 1
ATOM 627 O O . GLY A 1 85 ? 10.706 -2.731 5.444 1.00 85.50 85 GLY A O 1
ATOM 628 N N . GLY A 1 86 ? 9.544 -2.570 3.517 1.00 90.50 86 GLY A N 1
ATOM 629 C CA . GLY A 1 86 ? 10.707 -2.590 2.620 1.00 90.50 86 GLY A CA 1
ATOM 630 C C . GLY A 1 86 ? 11.598 -1.347 2.716 1.00 90.50 86 GLY A C 1
ATOM 631 O O . GLY A 1 86 ? 12.793 -1.428 2.445 1.00 90.50 86 GLY A O 1
ATOM 632 N N . THR A 1 87 ? 11.047 -0.208 3.146 1.00 91.81 87 THR A N 1
ATOM 633 C CA . THR A 1 87 ? 11.797 1.035 3.381 1.00 91.81 87 THR A CA 1
ATOM 634 C C . THR A 1 87 ? 11.540 1.600 4.782 1.00 91.81 87 THR A C 1
ATOM 636 O O . THR A 1 87 ? 10.520 1.284 5.401 1.00 91.81 87 THR A O 1
ATOM 639 N N . PRO A 1 88 ? 12.390 2.517 5.289 1.00 89.38 88 PRO A N 1
ATOM 640 C CA . PRO A 1 88 ? 12.127 3.212 6.551 1.00 89.38 88 PRO A CA 1
ATOM 641 C C . PRO A 1 88 ? 10.815 4.009 6.558 1.00 89.38 88 PRO A C 1
ATOM 643 O O . PRO A 1 88 ? 10.219 4.215 7.613 1.00 89.38 88 PRO A O 1
ATOM 646 N N . ALA A 1 89 ? 10.359 4.489 5.396 1.00 90.06 89 ALA A N 1
ATOM 647 C CA . ALA A 1 89 ? 9.076 5.174 5.289 1.00 90.06 89 ALA A CA 1
ATOM 648 C C . ALA A 1 89 ? 7.904 4.199 5.466 1.00 90.06 89 ALA A C 1
ATOM 650 O O . ALA A 1 89 ? 6.934 4.535 6.145 1.00 90.06 89 ALA A O 1
ATOM 651 N N . ASP A 1 90 ? 8.024 2.991 4.917 1.00 88.25 90 ASP A N 1
ATOM 652 C CA . ASP A 1 90 ? 7.010 1.945 5.055 1.00 88.25 90 ASP A CA 1
ATOM 653 C C . ASP A 1 90 ? 6.950 1.416 6.485 1.00 88.25 90 ASP A C 1
ATOM 655 O O . ASP A 1 90 ? 5.858 1.252 7.023 1.00 88.25 90 ASP A O 1
ATOM 659 N N . GLN A 1 91 ? 8.103 1.267 7.148 1.00 88.44 91 GLN A N 1
ATOM 660 C CA . GLN A 1 91 ? 8.150 0.918 8.571 1.00 88.44 91 GLN A CA 1
ATOM 661 C C . GLN A 1 91 ? 7.365 1.896 9.428 1.00 88.44 91 GLN A C 1
ATOM 663 O O . GLN A 1 91 ? 6.509 1.488 10.199 1.00 88.44 91 GLN A O 1
ATOM 668 N N . ARG A 1 92 ? 7.560 3.204 9.226 1.00 89.56 92 ARG A N 1
ATOM 669 C CA . ARG A 1 92 ? 6.819 4.215 9.993 1.00 89.56 92 ARG A CA 1
ATOM 670 C C . ARG A 1 92 ? 5.306 4.128 9.784 1.00 89.56 92 ARG A C 1
ATOM 672 O O . ARG A 1 92 ? 4.550 4.455 10.698 1.00 89.56 92 ARG A O 1
ATOM 679 N N . LYS A 1 93 ? 4.851 3.731 8.591 1.00 88.56 93 LYS A N 1
ATOM 680 C CA . LYS A 1 93 ? 3.420 3.522 8.310 1.00 88.56 93 LYS A CA 1
ATOM 681 C C . LYS A 1 93 ? 2.892 2.273 9.021 1.00 88.56 93 LYS A C 1
ATOM 683 O O . LYS A 1 93 ? 1.803 2.329 9.597 1.00 88.56 93 LYS A O 1
ATOM 688 N N . ILE A 1 94 ? 3.666 1.187 9.015 1.00 88.62 94 ILE A N 1
ATOM 689 C CA . ILE A 1 94 ? 3.349 -0.051 9.739 1.00 88.62 94 ILE A CA 1
ATOM 690 C C . ILE A 1 94 ? 3.300 0.229 11.246 1.00 88.62 94 ILE A C 1
ATOM 692 O O . ILE A 1 94 ? 2.260 0.006 11.859 1.00 88.62 94 ILE A O 1
ATOM 696 N N . ASP A 1 95 ? 4.343 0.840 11.813 1.00 87.44 95 ASP A N 1
ATOM 697 C CA . ASP A 1 95 ? 4.441 1.186 13.237 1.00 87.44 95 ASP A CA 1
ATOM 698 C C . ASP A 1 95 ? 3.251 2.032 13.703 1.00 87.44 95 ASP A C 1
ATOM 700 O O . ASP A 1 95 ? 2.626 1.745 14.725 1.00 87.44 95 ASP A O 1
ATOM 704 N N . ARG A 1 96 ? 2.877 3.059 12.928 1.00 87.56 96 ARG A N 1
ATOM 705 C CA . ARG A 1 96 ? 1.722 3.912 13.244 1.00 87.56 96 ARG A CA 1
ATOM 706 C C . ARG A 1 96 ? 0.413 3.119 13.277 1.00 87.56 96 ARG A C 1
ATOM 708 O O . ARG A 1 96 ? -0.443 3.393 14.116 1.00 87.56 96 ARG A O 1
ATOM 715 N N . THR A 1 97 ? 0.253 2.159 12.370 1.00 88.62 97 THR A N 1
ATOM 716 C CA . THR A 1 97 ? -0.942 1.308 12.301 1.00 88.62 97 THR A CA 1
ATOM 717 C C . THR A 1 97 ? -0.995 0.354 13.494 1.00 88.62 97 THR A C 1
ATOM 719 O O . THR A 1 97 ? -2.026 0.272 14.161 1.00 88.62 97 THR A O 1
ATOM 722 N N . VAL A 1 98 ? 0.131 -0.287 13.825 1.00 88.31 98 VAL A N 1
ATOM 723 C CA . VAL A 1 98 ? 0.267 -1.178 14.989 1.00 88.31 98 VAL A CA 1
ATOM 724 C C . VAL A 1 98 ? -0.059 -0.444 16.291 1.00 88.31 98 VAL A C 1
ATOM 726 O O . VAL A 1 98 ? -0.842 -0.949 17.093 1.00 88.31 98 VAL A O 1
ATOM 729 N N . VAL A 1 99 ? 0.452 0.780 16.483 1.00 87.50 99 VAL A N 1
ATOM 730 C CA . VAL A 1 99 ? 0.147 1.598 17.673 1.00 87.50 99 VAL A CA 1
ATOM 731 C C . VAL A 1 99 ? -1.359 1.823 17.832 1.00 87.50 99 VAL A C 1
ATOM 733 O O . VAL A 1 99 ? -1.874 1.688 18.940 1.00 87.50 99 VAL A O 1
ATOM 736 N N . GLY A 1 100 ? -2.079 2.114 16.744 1.00 85.25 100 GLY A N 1
ATOM 737 C CA . GLY A 1 100 ? -3.533 2.302 16.785 1.00 85.25 100 GLY A CA 1
ATOM 738 C C . GLY A 1 100 ? -4.297 1.032 17.176 1.00 85.25 100 GLY A C 1
ATOM 739 O O . GLY A 1 100 ? -5.189 1.082 18.020 1.00 85.25 100 GLY A O 1
ATOM 740 N N . ILE A 1 101 ? -3.914 -0.117 16.613 1.00 86.25 101 ILE A N 1
ATOM 741 C CA . ILE A 1 101 ? -4.534 -1.424 16.899 1.00 86.25 101 ILE A CA 1
ATOM 742 C C . ILE A 1 101 ? -4.299 -1.830 18.364 1.00 86.25 101 ILE A C 1
ATOM 744 O O . ILE A 1 101 ? -5.219 -2.277 19.052 1.00 86.25 101 ILE A O 1
ATOM 748 N N . CYS A 1 102 ? -3.081 -1.620 18.863 1.00 86.50 102 CYS A N 1
ATOM 749 C CA . CYS A 1 102 ? -2.709 -1.905 20.246 1.00 86.50 102 CYS A CA 1
ATOM 750 C C . CYS A 1 102 ? -3.387 -0.966 21.248 1.00 86.50 102 CYS A C 1
ATOM 752 O O . CYS A 1 102 ? -3.857 -1.420 22.290 1.00 86.50 102 CYS A O 1
ATOM 754 N N . ALA A 1 103 ? -3.499 0.326 20.926 1.00 83.56 103 ALA A N 1
ATOM 755 C CA . ALA A 1 103 ? -4.223 1.290 21.754 1.00 83.56 103 ALA A CA 1
ATOM 756 C C . ALA A 1 103 ? -5.719 0.951 21.867 1.00 83.56 103 ALA A C 1
ATOM 758 O O . ALA A 1 103 ? -6.321 1.166 22.915 1.00 83.56 103 ALA A O 1
ATOM 759 N N . ALA A 1 104 ? -6.305 0.370 20.817 1.00 81.94 104 ALA A N 1
ATOM 760 C CA . ALA A 1 104 ? -7.690 -0.093 20.807 1.00 81.94 104 ALA A CA 1
ATOM 761 C C . ALA A 1 104 ? -7.904 -1.462 21.494 1.00 81.94 104 ALA A C 1
ATOM 763 O O . ALA A 1 104 ? -9.015 -1.987 21.449 1.00 81.94 104 ALA A O 1
ATOM 764 N N . ALA A 1 105 ? -6.867 -2.048 22.114 1.00 84.69 105 ALA A N 1
ATOM 765 C CA . ALA A 1 105 ? -6.899 -3.364 22.769 1.00 84.69 105 ALA A CA 1
ATOM 766 C C . ALA A 1 105 ? -7.365 -4.521 21.856 1.00 84.69 105 ALA A C 1
ATOM 768 O O . ALA A 1 105 ? -7.927 -5.512 22.316 1.00 84.69 105 ALA A O 1
ATOM 769 N N . VAL A 1 106 ? -7.120 -4.394 20.549 1.00 88.06 106 VAL A N 1
ATOM 770 C CA . VAL A 1 106 ? -7.503 -5.377 19.516 1.00 88.06 106 VAL A CA 1
ATOM 771 C C . VAL A 1 106 ? -6.497 -6.529 19.461 1.00 88.06 106 VAL A C 1
ATOM 773 O O . VAL A 1 106 ? -6.841 -7.683 19.193 1.00 88.06 106 VAL A O 1
ATOM 776 N N . TRP A 1 107 ? -5.231 -6.215 19.729 1.00 89.88 107 TRP A N 1
ATOM 777 C CA . TRP A 1 107 ? -4.155 -7.183 19.895 1.00 89.88 107 TRP A CA 1
ATOM 778 C C . TRP A 1 107 ? -3.770 -7.340 21.363 1.00 89.88 107 TRP A C 1
ATOM 780 O O . TRP A 1 107 ? -3.909 -6.420 22.170 1.00 89.88 107 TRP A O 1
ATOM 790 N N . THR A 1 108 ? -3.280 -8.527 21.713 1.00 88.25 108 THR A N 1
ATOM 791 C CA . THR A 1 108 ? -2.775 -8.817 23.055 1.00 88.25 108 THR A CA 1
ATOM 792 C C . THR A 1 108 ? -1.446 -8.101 23.295 1.00 88.25 108 THR A C 1
ATOM 794 O O . THR A 1 108 ? -0.722 -7.743 22.365 1.00 88.25 108 THR A O 1
ATOM 797 N N . LYS A 1 109 ? -1.065 -7.935 24.567 1.00 83.69 109 LYS A N 1
ATOM 798 C CA . LYS A 1 109 ? 0.213 -7.296 24.925 1.00 83.69 109 LYS A CA 1
ATOM 799 C C . LYS A 1 109 ? 1.429 -7.989 24.298 1.00 83.69 109 LYS A C 1
ATOM 801 O O . LYS A 1 109 ? 2.363 -7.298 23.914 1.00 83.69 109 LYS A O 1
ATOM 806 N N . GLY A 1 110 ? 1.412 -9.321 24.180 1.00 83.88 110 GLY A N 1
ATOM 807 C CA . GLY A 1 110 ? 2.504 -10.084 23.562 1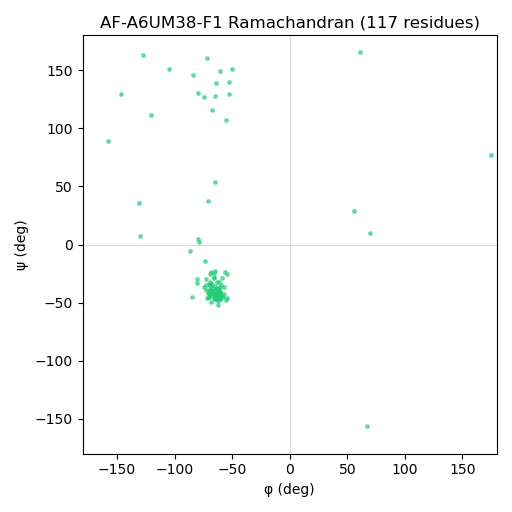.00 83.88 110 GLY A CA 1
ATOM 808 C C . GLY A 1 110 ? 2.623 -9.838 22.057 1.00 83.88 110 GLY A C 1
ATOM 809 O O . GLY A 1 110 ? 3.724 -9.733 21.533 1.00 83.88 110 GLY A O 1
ATOM 810 N N . GLU A 1 111 ? 1.496 -9.653 21.379 1.00 87.56 111 GLU A N 1
ATOM 811 C CA . GLU A 1 111 ? 1.448 -9.337 19.947 1.00 87.56 111 GLU A CA 1
ATOM 812 C C . GLU A 1 111 ? 1.889 -7.896 19.674 1.00 87.56 111 GLU A C 1
ATOM 814 O O . GLU A 1 111 ? 2.645 -7.629 18.743 1.00 87.56 111 GLU A O 1
ATOM 819 N N . CYS A 1 112 ? 1.492 -6.971 20.548 1.00 85.38 112 CYS A N 1
ATOM 820 C CA . CYS A 1 112 ? 1.932 -5.578 20.520 1.00 85.38 112 CYS A CA 1
ATOM 821 C C . CYS A 1 112 ? 3.413 -5.399 20.875 1.00 85.38 112 CYS A C 1
ATOM 823 O O . CYS A 1 112 ? 4.028 -4.411 20.480 1.00 85.38 112 CYS A O 1
ATOM 825 N N . ALA A 1 113 ? 3.991 -6.351 21.609 1.00 78.44 113 ALA A N 1
ATOM 826 C CA . ALA A 1 113 ? 5.413 -6.392 21.920 1.00 78.44 113 ALA A CA 1
ATOM 827 C C . ALA A 1 113 ? 6.266 -6.926 20.759 1.00 78.44 113 ALA A C 1
ATOM 829 O O . ALA A 1 113 ? 7.481 -7.015 20.921 1.00 78.44 113 ALA A O 1
ATOM 830 N N . GLY A 1 114 ? 5.660 -7.246 19.604 1.00 64.00 114 GLY A N 1
ATOM 831 C CA . GLY A 1 114 ? 6.308 -7.693 18.369 1.00 64.00 114 GLY A CA 1
ATOM 832 C C . GLY A 1 114 ? 7.204 -6.635 17.720 1.00 64.00 114 GLY A C 1
ATOM 833 O O . GLY A 1 114 ? 7.056 -6.312 16.546 1.00 64.00 114 GLY A O 1
ATOM 834 N N . ARG A 1 115 ? 8.148 -6.084 18.481 1.00 52.44 115 ARG A N 1
ATOM 835 C CA . ARG A 1 115 ? 9.366 -5.476 17.971 1.00 52.44 115 ARG A CA 1
ATOM 836 C C . ARG A 1 115 ? 10.326 -6.623 17.664 1.00 52.44 115 ARG A C 1
ATOM 838 O O . ARG A 1 115 ? 10.540 -7.497 18.499 1.00 52.44 115 ARG A O 1
ATOM 845 N N . GLY A 1 116 ? 10.896 -6.601 16.460 1.00 48.81 116 GLY A N 1
ATOM 846 C CA . GLY A 1 116 ? 12.007 -7.469 16.097 1.00 48.81 116 GLY A CA 1
ATOM 847 C C . GLY A 1 116 ? 13.154 -7.297 17.089 1.00 48.81 116 GLY A C 1
ATOM 848 O O . GLY A 1 116 ? 13.831 -6.270 17.075 1.00 48.81 116 GLY A O 1
ATOM 849 N N . GLU A 1 117 ? 13.349 -8.299 17.941 1.00 40.31 117 GLU A N 1
ATOM 850 C CA . GLU A 1 117 ? 14.596 -8.489 18.669 1.00 40.31 117 GLU A CA 1
ATOM 851 C C . GLU A 1 117 ? 15.684 -8.803 17.635 1.00 40.31 117 GLU A C 1
ATOM 853 O O . GLU A 1 117 ? 15.498 -9.630 16.738 1.00 40.31 117 GLU A O 1
ATOM 858 N N . GLY A 1 118 ? 16.778 -8.051 17.709 1.00 41.31 118 GLY A N 1
ATOM 859 C CA . GLY A 1 118 ? 17.784 -7.941 16.662 1.00 41.31 118 GLY A CA 1
ATOM 860 C C . GLY A 1 118 ? 18.362 -9.266 16.157 1.00 41.31 118 GLY A C 1
ATOM 861 O O . GLY A 1 118 ? 18.891 -10.068 16.923 1.00 41.31 118 GLY A O 1
ATOM 862 N N . ARG A 1 119 ? 18.346 -9.413 14.830 1.00 34.31 119 ARG A N 1
ATOM 863 C CA . ARG A 1 119 ? 19.502 -9.762 13.995 1.00 34.31 119 ARG A CA 1
ATOM 864 C C . ARG A 1 119 ? 19.408 -8.974 12.694 1.00 34.31 119 ARG A C 1
ATOM 866 O O . ARG A 1 119 ? 18.268 -8.827 12.184 1.00 34.31 119 ARG A O 1
#

Secondary structure (DSSP, 8-state):
----HHHHHHHHHHHHHHHHHHHHHHHHHHHHHHHHHHHHHHHHHHHHHHHHHHHHHHHTTTTPPPS-HHHHHHHH-STTTT---SSHHHHHHHHHHHHHHHHTT-S-HHHHT------

Sequence (119 aa):
MFCTPRLIVAAAGLAIVAAVVAWIYRQGGDDVRTSIERQNNEAGRTADDVRTRFDLALRGCGTSAPASADGFRRVVGTDLIGGRGGTPADQRKIDRTVVGICAAAVWTKGECAGRGEGR

Radius of gyration: 26.86 Å; Cα contacts (8 Å, |Δi|>4): 38; chains: 1; bounding box: 65×22×73 Å

Organism: Sinorhizobium medicae (strain WSM419) (NCBI:txid366394)

pLDDT: mean 77.62, std 13.57, range [34.31, 95.38]

Solvent-accessible surface area (backbone atoms only — not comparable to full-atom values): 6981 Å² total; per-residue (Å²): 146,87,81,58,71,68,58,55,52,52,52,52,52,51,51,50,53,53,50,51,52,55,47,52,55,51,55,56,52,54,53,52,52,53,51,52,53,49,52,50,54,51,54,49,52,52,51,51,50,52,50,50,52,50,49,53,55,33,66,76,58,55,98,57,70,67,97,42,35,71,66,48,31,72,74,70,59,64,80,70,60,62,58,78,49,95,43,77,69,44,33,55,55,50,53,56,50,50,52,52,42,41,73,51,59,46,44,54,74,73,56,64,57,42,63,83,76,88,130

Mean predicted aligned error: 17.44 Å

Foldseek 3Di:
DDPDVVVVVVVVVVVVVVVVVVVVVVVVVVVVVVVVVVVVVVVVVVVVVVVVVVVVVCVVVDPDQPPDLQVVCVVVDLPLQLDDDPDPVRNVVSLVVLVVNVVSVSDDPVSSVSDDDDD